Protein AF-A0A4R6HPC0-F1 (afdb_monomer_lite)

Radius of gyration: 19.02 Å; chains: 1; bounding box: 36×41×72 Å

Structure (mmCIF, N/CA/C/O backbone):
data_AF-A0A4R6HPC0-F1
#
_entry.id   AF-A0A4R6HPC0-F1
#
loop_
_atom_site.group_PDB
_atom_site.id
_atom_site.type_symbol
_atom_site.label_atom_id
_atom_site.label_alt_id
_ato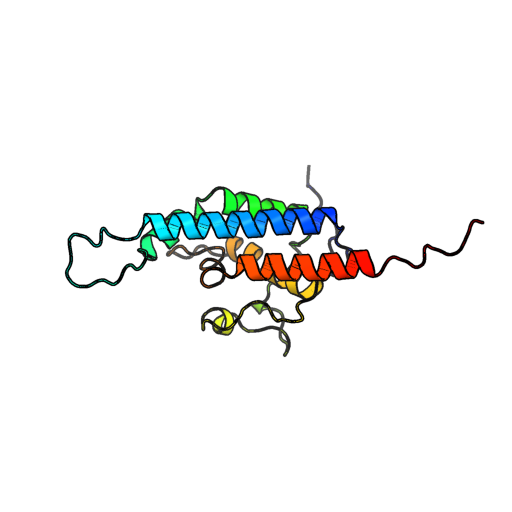m_site.label_comp_id
_atom_site.label_asym_id
_atom_site.label_entity_id
_atom_site.label_seq_id
_atom_site.pdbx_PDB_ins_code
_atom_site.Cartn_x
_atom_site.Cartn_y
_atom_site.Cartn_z
_atom_site.occupancy
_atom_site.B_iso_or_equiv
_atom_site.auth_seq_id
_atom_site.auth_comp_id
_atom_site.auth_asym_id
_atom_site.auth_atom_id
_atom_site.pdbx_PDB_model_num
ATOM 1 N N . MET A 1 1 ? -17.389 -15.492 -20.208 1.00 31.91 1 MET A N 1
ATOM 2 C CA . MET A 1 1 ? -16.253 -14.722 -20.757 1.00 31.91 1 MET A CA 1
ATOM 3 C C . MET A 1 1 ? -15.115 -14.801 -19.743 1.00 31.91 1 MET A C 1
ATOM 5 O O . MET A 1 1 ? -15.217 -14.190 -18.690 1.00 31.91 1 MET A O 1
ATOM 9 N N . LYS A 1 2 ? -14.111 -15.662 -19.967 1.00 29.67 2 LYS A N 1
ATOM 10 C CA . LYS A 1 2 ? -12.926 -15.730 -19.096 1.00 29.67 2 LYS A CA 1
ATOM 11 C C . LYS A 1 2 ? -12.070 -14.514 -19.434 1.00 29.67 2 LYS A C 1
ATOM 13 O O . LYS A 1 2 ? -11.525 -14.460 -20.530 1.00 29.67 2 LYS A O 1
ATOM 18 N N . ILE A 1 3 ? -12.014 -13.531 -18.541 1.00 32.59 3 ILE A N 1
ATOM 19 C CA . ILE A 1 3 ? -11.066 -12.423 -18.660 1.00 32.59 3 ILE A CA 1
ATOM 20 C C . ILE A 1 3 ? -9.683 -13.063 -18.532 1.00 32.59 3 ILE A C 1
ATOM 22 O O . ILE A 1 3 ? -9.289 -13.501 -17.453 1.00 32.59 3 ILE A O 1
ATOM 26 N N . SER A 1 4 ? -8.989 -13.235 -19.656 1.00 35.19 4 SER A N 1
ATOM 27 C CA . SER A 1 4 ? -7.592 -13.644 -19.653 1.00 35.19 4 SER A CA 1
ATOM 28 C C . SER A 1 4 ? -6.806 -12.529 -18.974 1.00 35.19 4 SER A C 1
ATOM 30 O O . SER A 1 4 ? -6.649 -11.452 -19.549 1.00 35.19 4 SER A O 1
ATOM 32 N N . ASN A 1 5 ? -6.357 -12.770 -17.742 1.00 41.91 5 ASN A N 1
ATOM 33 C CA . ASN A 1 5 ? -5.392 -11.914 -17.061 1.00 41.91 5 ASN A CA 1
ATOM 34 C C . ASN A 1 5 ? -4.202 -11.705 -18.009 1.00 41.91 5 ASN A C 1
ATOM 36 O O . ASN A 1 5 ? -3.496 -12.659 -18.338 1.00 41.91 5 ASN A O 1
ATOM 40 N N . ALA A 1 6 ? -4.038 -10.482 -18.511 1.00 47.28 6 ALA A N 1
ATOM 41 C CA . ALA A 1 6 ? -2.968 -10.121 -19.431 1.00 47.28 6 ALA A CA 1
ATOM 42 C C . ALA A 1 6 ? -1.579 -10.400 -18.805 1.00 47.28 6 ALA A C 1
ATOM 44 O O . ALA A 1 6 ? -1.449 -10.417 -17.575 1.00 47.28 6 ALA A O 1
ATOM 45 N N . PRO A 1 7 ? -0.536 -10.625 -19.629 1.00 50.38 7 PRO A N 1
ATOM 46 C CA . PRO A 1 7 ? 0.732 -11.230 -19.235 1.00 50.38 7 PRO A CA 1
ATOM 47 C C . PRO A 1 7 ? 1.650 -10.178 -18.606 1.00 50.38 7 PRO A C 1
ATOM 49 O O . PRO A 1 7 ? 2.641 -9.754 -19.193 1.00 50.38 7 PRO A O 1
ATOM 52 N N . VAL A 1 8 ? 1.299 -9.699 -17.416 1.00 56.88 8 VAL A N 1
ATOM 53 C CA . VAL A 1 8 ? 2.152 -8.770 -16.674 1.00 56.88 8 VAL A CA 1
ATOM 54 C C . VAL A 1 8 ? 3.336 -9.557 -16.110 1.00 56.88 8 VAL A C 1
ATOM 56 O O . VAL A 1 8 ? 3.188 -10.380 -15.203 1.00 56.88 8 VAL A O 1
ATOM 59 N N . SER A 1 9 ? 4.523 -9.328 -16.664 1.00 62.03 9 SER A N 1
ATOM 60 C CA . SER A 1 9 ? 5.789 -9.864 -16.158 1.00 62.03 9 SER A CA 1
ATOM 61 C C . SER A 1 9 ? 6.542 -8.768 -15.403 1.00 62.03 9 SER A C 1
ATOM 63 O O . SER A 1 9 ? 6.240 -7.583 -15.551 1.00 62.03 9 SER A O 1
ATOM 65 N N . TYR A 1 10 ? 7.543 -9.124 -14.593 1.00 60.03 10 TYR A N 1
ATOM 66 C CA . TYR A 1 10 ? 8.370 -8.125 -13.892 1.00 60.03 10 TYR A CA 1
ATOM 67 C C . TYR A 1 10 ? 9.032 -7.106 -14.839 1.00 60.03 10 TYR A C 1
ATOM 69 O O . TYR A 1 10 ? 9.409 -6.024 -14.401 1.00 60.03 10 TYR A O 1
ATOM 77 N N . GLN A 1 11 ? 9.136 -7.442 -16.127 1.00 60.28 11 GLN A N 1
ATOM 78 C CA . GLN A 1 11 ? 9.736 -6.625 -17.180 1.00 60.28 11 GLN A CA 1
ATOM 79 C C . GLN A 1 11 ? 8.725 -5.712 -17.889 1.00 60.28 11 GLN A C 1
ATOM 81 O O . GLN A 1 11 ? 9.117 -4.887 -18.707 1.00 60.28 11 GLN A O 1
ATOM 86 N N . THR A 1 12 ? 7.421 -5.830 -17.610 1.00 70.25 12 THR A N 1
ATOM 87 C CA . THR A 1 12 ? 6.416 -4.952 -18.221 1.00 70.25 12 THR A CA 1
ATOM 88 C C . THR A 1 12 ? 6.672 -3.508 -17.791 1.00 70.25 12 THR A C 1
ATOM 90 O O . THR A 1 12 ? 6.556 -3.200 -16.610 1.00 70.25 12 THR A O 1
ATOM 93 N N . HIS A 1 13 ? 6.999 -2.602 -18.710 1.00 70.50 13 HIS A N 1
ATOM 94 C CA . HIS A 1 13 ? 7.277 -1.201 -18.366 1.00 70.50 13 HIS A CA 1
ATOM 95 C C . HIS A 1 13 ? 6.077 -0.521 -17.679 1.00 70.50 13 HIS A C 1
ATOM 97 O O . HIS A 1 13 ? 4.938 -0.668 -18.128 1.00 70.50 13 HIS A O 1
ATOM 103 N N . VAL A 1 14 ? 6.321 0.217 -16.583 1.00 79.44 14 VAL A N 1
ATOM 104 C CA . VAL A 1 14 ? 5.301 1.090 -15.972 1.00 79.44 14 VAL A CA 1
ATOM 105 C C . VAL A 1 14 ? 5.246 2.383 -16.774 1.00 79.44 14 VAL A C 1
ATOM 107 O O . VAL A 1 14 ? 6.277 3.010 -17.003 1.00 79.44 14 VAL A O 1
ATOM 110 N N . ARG A 1 15 ? 4.054 2.827 -17.166 1.00 87.06 15 ARG A N 1
ATOM 111 C CA . ARG A 1 15 ? 3.891 4.150 -17.777 1.00 87.06 15 ARG A CA 1
ATOM 112 C C . ARG A 1 15 ? 3.864 5.239 -16.697 1.00 87.06 15 ARG A C 1
ATOM 114 O O . ARG A 1 15 ? 3.238 5.025 -15.658 1.00 87.06 15 ARG A O 1
ATOM 121 N N . PRO A 1 16 ? 4.385 6.451 -16.961 1.00 89.12 16 PRO A N 1
ATOM 122 C CA . PRO A 1 16 ? 4.305 7.586 -16.036 1.00 89.12 16 PRO A CA 1
ATOM 123 C C . PRO A 1 16 ? 2.906 7.845 -15.460 1.00 89.12 16 PRO A C 1
ATOM 125 O O . PRO A 1 16 ? 2.761 8.132 -14.276 1.00 89.12 16 PRO A O 1
ATOM 128 N N . ALA A 1 17 ? 1.858 7.707 -16.279 1.00 89.25 17 ALA A N 1
ATOM 129 C CA . ALA A 1 17 ? 0.474 7.880 -15.836 1.00 89.25 17 ALA A CA 1
ATOM 130 C C . ALA A 1 17 ? 0.052 6.847 -14.774 1.00 89.25 17 ALA A C 1
ATOM 132 O O . ALA A 1 17 ? -0.597 7.214 -13.801 1.00 89.25 17 ALA A O 1
ATOM 133 N N . GLN A 1 18 ? 0.481 5.590 -14.922 1.00 90.62 18 GLN A N 1
ATOM 134 C CA . GLN A 1 18 ? 0.207 4.513 -13.964 1.00 90.62 18 GLN A CA 1
ATOM 135 C C . GLN A 1 18 ? 0.941 4.755 -12.639 1.00 90.62 18 GLN A C 1
ATOM 137 O O . GLN A 1 18 ? 0.383 4.528 -11.569 1.00 90.62 18 GLN A O 1
ATOM 142 N N . VAL A 1 19 ? 2.175 5.275 -12.702 1.00 91.00 19 VAL A N 1
ATOM 143 C CA . VAL A 1 19 ? 2.937 5.664 -11.503 1.00 91.00 19 VAL A CA 1
ATOM 144 C C . VAL A 1 19 ? 2.236 6.803 -10.761 1.00 91.00 19 VAL A C 1
ATOM 146 O O . VAL A 1 19 ? 2.040 6.711 -9.553 1.00 91.00 19 VAL A O 1
ATOM 149 N N . ARG A 1 20 ? 1.809 7.858 -11.470 1.00 93.75 20 ARG A N 1
ATOM 150 C CA . ARG A 1 20 ? 1.084 8.996 -10.871 1.00 93.75 20 ARG A CA 1
ATOM 151 C C . ARG A 1 20 ? -0.226 8.568 -10.219 1.00 93.75 20 ARG A C 1
ATOM 153 O O . ARG A 1 20 ? -0.552 9.046 -9.135 1.00 93.75 20 ARG A O 1
ATOM 160 N N . ASP A 1 21 ? -0.958 7.667 -10.865 1.00 93.88 21 ASP A N 1
ATOM 161 C CA . ASP A 1 21 ? -2.202 7.136 -10.321 1.00 93.88 21 ASP A CA 1
ATOM 162 C C . ASP A 1 21 ? -1.952 6.356 -9.022 1.00 93.88 21 ASP A C 1
ATOM 164 O O . ASP A 1 21 ? -2.590 6.625 -8.002 1.00 93.88 21 ASP A O 1
ATOM 168 N N . MET A 1 22 ? -0.936 5.486 -8.998 1.00 93.94 22 MET A N 1
ATOM 169 C CA . MET A 1 22 ? -0.546 4.790 -7.769 1.00 93.94 22 MET A CA 1
ATOM 170 C C . MET A 1 22 ? -0.069 5.734 -6.663 1.00 93.94 22 MET A C 1
ATOM 172 O O . MET A 1 22 ? -0.449 5.528 -5.513 1.00 93.94 22 MET A O 1
ATOM 176 N N . ILE A 1 23 ? 0.689 6.791 -6.983 1.00 93.81 23 ILE A N 1
ATOM 177 C CA . ILE A 1 23 ? 1.083 7.825 -6.009 1.00 93.81 23 ILE A CA 1
ATOM 178 C C . ILE A 1 23 ? -0.160 8.431 -5.347 1.00 93.81 23 ILE A C 1
ATOM 180 O O . ILE A 1 23 ? -0.242 8.468 -4.119 1.00 93.81 23 ILE A O 1
ATOM 184 N N . ARG A 1 24 ? -1.160 8.836 -6.142 1.00 95.69 24 ARG A N 1
ATOM 185 C CA . ARG A 1 24 ? -2.419 9.399 -5.630 1.00 95.69 24 ARG A CA 1
ATOM 186 C C . ARG A 1 24 ? -3.119 8.436 -4.671 1.00 95.69 24 ARG A C 1
ATOM 188 O O . ARG A 1 24 ? -3.571 8.856 -3.607 1.00 95.69 24 ARG A O 1
ATOM 195 N N . HIS A 1 25 ? -3.200 7.155 -5.030 1.00 94.44 25 HIS A N 1
ATOM 196 C CA . HIS A 1 25 ? -3.844 6.147 -4.189 1.00 94.44 25 HIS A CA 1
ATOM 197 C C . HIS A 1 25 ? -3.054 5.851 -2.906 1.00 94.44 25 HIS A C 1
ATOM 199 O O . HIS A 1 25 ? -3.674 5.711 -1.856 1.00 94.44 25 HIS A O 1
ATOM 205 N N . CYS A 1 26 ? -1.716 5.843 -2.942 1.00 91.38 26 CYS A N 1
ATOM 206 C CA . CYS A 1 26 ? -0.885 5.752 -1.736 1.00 91.38 26 CYS A CA 1
ATOM 207 C C . CYS A 1 26 ? -1.137 6.931 -0.780 1.00 91.38 26 CYS A C 1
ATOM 209 O O . CYS A 1 26 ? -1.318 6.726 0.419 1.00 91.38 26 CYS A O 1
ATOM 211 N N . THR A 1 27 ? -1.199 8.162 -1.298 1.00 92.81 27 THR A N 1
ATOM 212 C CA . THR A 1 27 ? -1.469 9.359 -0.484 1.00 92.81 27 THR A CA 1
ATOM 213 C C . THR A 1 27 ? -2.880 9.350 0.107 1.00 92.81 27 THR A C 1
ATOM 215 O O . THR A 1 27 ? -3.053 9.652 1.286 1.00 92.81 27 THR A O 1
ATOM 218 N N . ALA A 1 28 ? -3.891 8.976 -0.684 1.00 92.44 28 ALA A N 1
ATOM 219 C CA . ALA A 1 28 ? -5.269 8.870 -0.205 1.00 92.44 28 ALA A CA 1
ATOM 220 C C . ALA A 1 28 ? -5.405 7.813 0.900 1.00 92.44 28 ALA A C 1
ATOM 222 O O . ALA A 1 28 ? -6.040 8.065 1.924 1.00 92.44 28 ALA A O 1
ATOM 223 N N . LEU A 1 29 ? -4.747 6.664 0.717 1.00 89.06 29 LEU A N 1
ATOM 224 C CA . LEU A 1 29 ? -4.697 5.598 1.708 1.00 89.06 29 LEU A CA 1
ATOM 225 C C . LEU A 1 29 ? -4.064 6.092 3.017 1.00 89.06 29 LEU A C 1
ATOM 227 O O . LEU A 1 29 ? -4.622 5.857 4.085 1.00 89.06 29 LEU A O 1
ATOM 231 N N . GLN A 1 30 ? -2.959 6.840 2.948 1.00 88.62 30 GLN A N 1
ATOM 232 C CA . GLN A 1 30 ? -2.343 7.409 4.148 1.00 88.62 30 GLN A CA 1
ATOM 233 C C . GLN A 1 30 ? -3.286 8.361 4.891 1.00 88.62 30 GLN A C 1
ATOM 235 O O . GLN A 1 30 ? -3.504 8.218 6.092 1.00 88.62 30 GLN A O 1
ATOM 240 N N . ALA A 1 31 ? -3.900 9.298 4.169 1.00 90.19 31 ALA A N 1
ATOM 241 C CA . ALA A 1 31 ? -4.799 10.276 4.769 1.00 90.19 31 ALA A CA 1
ATOM 242 C C . ALA A 1 31 ? -6.017 9.617 5.438 1.00 90.19 31 ALA A C 1
ATOM 244 O O . ALA A 1 31 ? -6.479 10.081 6.480 1.00 90.19 31 ALA A O 1
ATOM 245 N N . ALA A 1 32 ? -6.545 8.535 4.858 1.00 89.06 32 ALA A N 1
ATOM 246 C CA . ALA A 1 32 ? -7.638 7.773 5.454 1.00 89.06 32 ALA A CA 1
ATOM 247 C C . ALA A 1 32 ? -7.225 7.113 6.774 1.00 89.06 32 ALA A C 1
ATOM 249 O O . ALA A 1 32 ? -7.986 7.156 7.743 1.00 89.06 32 ALA A O 1
ATOM 250 N N . TYR A 1 33 ? -6.011 6.558 6.831 1.00 85.81 33 TYR A N 1
ATOM 251 C CA . TYR A 1 33 ? -5.486 5.958 8.054 1.00 85.81 33 TYR A CA 1
ATOM 252 C C . TYR A 1 33 ? -5.367 6.988 9.180 1.00 85.81 33 TYR A C 1
ATOM 254 O O . TYR A 1 33 ? -5.823 6.744 10.295 1.00 85.81 33 TYR A O 1
ATOM 262 N N . ASP A 1 34 ? -4.840 8.172 8.871 1.00 85.50 34 ASP A N 1
ATOM 263 C CA . ASP A 1 34 ? -4.605 9.231 9.857 1.00 85.50 34 ASP A CA 1
ATOM 264 C C . ASP A 1 34 ? -5.909 9.791 10.426 1.00 85.50 34 ASP A C 1
ATOM 266 O O . ASP A 1 34 ? -6.023 10.024 11.634 1.00 85.50 34 ASP A O 1
ATOM 270 N N . ARG A 1 35 ? -6.922 9.960 9.564 1.00 87.25 35 ARG A N 1
ATOM 271 C CA . ARG A 1 35 ? -8.272 10.361 9.985 1.00 87.25 35 ARG A CA 1
ATOM 272 C C . ARG A 1 35 ? -8.879 9.329 10.924 1.00 87.25 35 ARG A C 1
ATOM 274 O O . ARG A 1 35 ? -9.431 9.701 11.957 1.00 87.25 35 ARG A O 1
ATOM 281 N N . LEU A 1 36 ? -8.757 8.049 10.577 1.00 83.56 36 LEU A N 1
ATOM 282 C CA . LEU A 1 36 ? -9.299 6.961 11.378 1.00 83.56 36 LEU A CA 1
ATOM 283 C C . LEU A 1 36 ? -8.597 6.868 12.739 1.00 83.56 36 LEU A C 1
ATOM 285 O O . LEU A 1 36 ? -9.269 6.798 13.762 1.00 83.56 36 LEU A O 1
ATOM 289 N N . ALA A 1 37 ? -7.265 6.948 12.769 1.00 82.19 37 ALA A N 1
ATOM 290 C CA . ALA A 1 37 ? -6.496 6.978 14.009 1.00 82.19 37 ALA A CA 1
ATOM 291 C C . ALA A 1 37 ? -6.915 8.155 14.904 1.00 82.19 37 ALA A C 1
ATOM 293 O O . ALA A 1 37 ? -7.257 7.955 16.070 1.00 82.19 37 ALA A O 1
ATOM 294 N N . SER A 1 38 ? -6.995 9.363 14.342 1.00 83.81 38 SER A N 1
ATOM 295 C CA . SER A 1 38 ? -7.390 10.571 15.080 1.00 83.81 38 SER A CA 1
ATOM 296 C C . SER A 1 38 ? -8.803 10.478 15.664 1.00 83.81 38 SER A C 1
ATOM 298 O O . SER A 1 38 ? -9.029 10.897 16.796 1.00 83.81 38 SER A O 1
ATOM 300 N N . ALA A 1 39 ? -9.750 9.887 14.928 1.00 83.06 39 ALA A N 1
ATOM 301 C CA . ALA A 1 39 ? -11.136 9.733 15.374 1.00 83.06 39 ALA A CA 1
ATOM 302 C C . ALA A 1 39 ? -11.299 8.783 16.575 1.00 83.06 39 ALA A C 1
ATOM 304 O O . ALA A 1 39 ? -12.328 8.810 17.244 1.00 83.06 39 ALA A O 1
ATOM 305 N N . THR A 1 40 ? -10.297 7.943 16.846 1.00 75.25 40 THR A N 1
ATOM 306 C CA . THR A 1 40 ? -10.325 6.950 17.933 1.00 75.25 40 THR A CA 1
ATOM 307 C C . THR A 1 40 ? -9.581 7.391 19.193 1.00 75.25 40 THR A C 1
ATOM 309 O O . THR A 1 40 ? -9.474 6.614 20.140 1.00 75.25 40 THR A O 1
ATOM 312 N N . ILE A 1 41 ? -9.061 8.622 19.229 1.00 76.38 41 ILE A N 1
ATOM 313 C CA . ILE A 1 41 ? -8.408 9.179 20.418 1.00 76.38 41 ILE A CA 1
ATOM 314 C C . ILE A 1 41 ? -9.477 9.441 21.492 1.00 76.38 41 ILE A C 1
ATOM 316 O O . ILE A 1 41 ? -10.446 10.161 21.253 1.00 76.38 41 ILE A O 1
ATOM 320 N N . GLN A 1 42 ? -9.308 8.860 22.685 1.00 62.28 42 GLN A N 1
ATOM 321 C CA . GLN A 1 42 ? -10.225 9.071 23.812 1.00 62.28 42 GLN A CA 1
ATOM 322 C C . GLN A 1 42 ? -10.122 10.509 24.341 1.00 62.28 42 GLN A C 1
ATOM 324 O O . GLN A 1 42 ? -9.028 11.061 24.420 1.00 62.28 42 GLN A O 1
ATOM 329 N N . HIS A 1 43 ? -11.260 11.108 24.712 1.00 53.12 43 HIS A N 1
ATOM 330 C CA . HIS A 1 43 ? -11.373 12.479 25.225 1.00 53.12 43 HIS A CA 1
ATOM 331 C C . HIS A 1 43 ? -10.404 12.752 26.398 1.00 53.12 43 HIS A C 1
ATOM 333 O O . HIS A 1 43 ? -10.697 12.348 27.529 1.00 53.12 43 HIS A O 1
ATOM 339 N N . PRO A 1 44 ? -9.292 13.486 26.177 1.00 53.41 44 PRO A N 1
ATOM 340 C CA . PRO A 1 44 ? -8.246 13.692 27.186 1.00 53.41 44 PRO A CA 1
ATOM 341 C C . PRO A 1 44 ? -8.724 14.502 28.395 1.00 53.41 44 PRO A C 1
ATOM 343 O O . PRO A 1 44 ? -8.078 14.517 29.435 1.00 53.41 44 PRO A O 1
ATOM 346 N N . GLN A 1 45 ? -9.865 15.184 28.270 1.00 54.19 45 GLN A N 1
ATOM 347 C CA . GLN A 1 45 ? -10.425 16.040 29.314 1.00 54.19 45 GLN A CA 1
ATOM 348 C C . GLN A 1 45 ? -10.963 15.294 30.555 1.00 54.19 45 GLN A C 1
ATOM 350 O O . GLN A 1 45 ? -11.364 15.955 31.509 1.00 54.19 45 GLN A O 1
ATOM 355 N N . TYR A 1 46 ? -10.993 13.954 30.563 1.00 48.47 46 TYR A N 1
ATOM 356 C CA . TYR A 1 46 ? -11.597 13.164 31.649 1.00 48.47 46 TYR A CA 1
ATOM 357 C C . TYR A 1 46 ? -10.624 12.281 32.445 1.00 48.47 46 TYR A C 1
ATOM 359 O O . TYR A 1 46 ? -11.043 11.686 33.436 1.00 48.47 46 TYR A O 1
ATOM 367 N N . PHE A 1 47 ? -9.340 12.205 32.075 1.00 45.00 47 PHE A N 1
ATOM 368 C CA . PHE A 1 47 ? -8.365 11.347 32.759 1.00 45.00 47 PHE A CA 1
ATOM 369 C C . PHE A 1 47 ? -7.015 12.056 32.949 1.00 45.00 47 PHE A C 1
ATOM 371 O O . PHE A 1 47 ? -6.503 12.696 32.038 1.00 45.00 47 PHE A O 1
ATOM 378 N N . LEU A 1 48 ? -6.436 11.925 34.151 1.00 49.31 48 LEU A N 1
ATOM 379 C CA . LEU A 1 48 ? -5.124 12.477 34.542 1.00 49.31 48 LEU A CA 1
ATOM 380 C C . LEU A 1 48 ? -3.931 11.769 33.870 1.00 49.31 48 LEU A C 1
ATOM 382 O O . LEU A 1 48 ? -2.799 12.221 34.026 1.00 49.31 48 LEU A O 1
ATOM 386 N N . ASP A 1 49 ? -4.174 10.678 33.137 1.00 47.34 49 ASP A N 1
ATOM 387 C CA . ASP A 1 49 ? -3.147 9.894 32.452 1.00 47.34 49 ASP A CA 1
ATOM 388 C C . ASP A 1 49 ? -3.263 10.098 30.931 1.00 47.34 49 ASP A C 1
ATOM 390 O O . ASP A 1 49 ? -4.180 9.618 30.263 1.00 47.34 49 ASP A O 1
ATOM 394 N N . VAL A 1 50 ? -2.363 10.928 30.403 1.00 47.75 50 VAL A N 1
ATOM 395 C CA . VAL A 1 50 ? -2.486 11.673 29.138 1.00 47.75 50 VAL A CA 1
ATOM 396 C C . VAL A 1 50 ? -1.862 10.916 27.962 1.00 47.75 50 VAL A C 1
ATOM 398 O O . VAL A 1 50 ? -1.166 11.495 27.126 1.00 47.75 50 VAL A O 1
ATOM 401 N N . SER A 1 51 ? -2.069 9.604 27.857 1.00 51.69 51 SER A N 1
ATOM 402 C CA . SER A 1 51 ? -1.682 8.921 26.620 1.00 51.69 51 SER A CA 1
ATOM 403 C C . SER A 1 51 ? -2.769 9.171 25.564 1.00 51.69 51 SER A C 1
ATOM 405 O O . SER A 1 51 ? -3.762 8.456 25.489 1.00 51.69 51 SER A O 1
ATOM 407 N N . ALA A 1 52 ? -2.608 10.235 24.766 1.00 63.81 52 ALA A N 1
ATOM 408 C CA . ALA A 1 52 ? -3.443 10.560 23.602 1.00 63.81 52 ALA A CA 1
ATOM 409 C C . ALA A 1 52 ? -3.185 9.570 22.450 1.00 63.81 52 ALA A C 1
ATOM 411 O O . ALA A 1 52 ? -2.813 9.952 21.341 1.00 63.81 52 ALA A O 1
ATOM 412 N N . GLN A 1 53 ? -3.283 8.276 22.740 1.00 69.00 53 GLN A N 1
ATOM 413 C CA . GLN A 1 53 ? -3.065 7.230 21.760 1.00 69.00 53 GLN A CA 1
ATOM 414 C C . GLN A 1 53 ? -4.399 6.833 21.115 1.00 69.00 53 GLN A C 1
ATOM 416 O O . GLN A 1 53 ? -5.404 6.709 21.819 1.00 69.00 53 GLN A O 1
ATOM 421 N N . PRO A 1 54 ? -4.421 6.635 19.786 1.00 70.50 54 PRO A N 1
ATOM 422 C CA . PRO A 1 54 ? -5.552 6.033 19.093 1.00 70.50 54 PRO A CA 1
ATOM 423 C C . PRO A 1 54 ? -5.929 4.677 19.694 1.00 70.50 54 PRO A C 1
ATOM 425 O O . PRO A 1 54 ? -5.050 3.886 20.054 1.00 70.50 54 PRO A O 1
ATOM 428 N N . ASP A 1 55 ? -7.223 4.357 19.725 1.00 75.31 55 ASP A N 1
ATOM 429 C CA . ASP A 1 55 ? -7.656 2.982 19.960 1.00 75.31 55 ASP A CA 1
ATOM 430 C C . ASP A 1 55 ? -7.364 2.133 18.714 1.00 75.31 55 ASP A C 1
ATOM 432 O O . ASP A 1 55 ? -8.177 1.983 17.795 1.00 75.31 55 ASP A O 1
ATOM 436 N N . TRP A 1 56 ? -6.171 1.541 18.699 1.00 74.69 56 TRP A N 1
ATOM 437 C CA . TRP A 1 56 ? -5.693 0.710 17.597 1.00 74.69 56 TRP A CA 1
ATOM 438 C C . TRP A 1 56 ? -6.572 -0.510 17.316 1.00 74.69 56 TRP A C 1
ATOM 440 O O . TRP A 1 56 ? -6.548 -1.023 16.196 1.00 74.69 56 TRP A O 1
ATOM 450 N N . ARG A 1 57 ? -7.374 -0.977 18.284 1.00 71.62 57 ARG A N 1
ATOM 451 C CA . ARG A 1 57 ? -8.331 -2.066 18.041 1.00 71.62 57 ARG A CA 1
ATOM 452 C C . ARG A 1 57 ? -9.478 -1.569 17.172 1.00 71.62 57 ARG A C 1
ATOM 454 O O . ARG A 1 57 ? -9.850 -2.246 16.217 1.00 71.62 57 ARG A O 1
ATOM 461 N N . VAL A 1 58 ? -9.997 -0.377 17.460 1.00 75.19 58 VAL A N 1
ATOM 462 C CA . VAL A 1 58 ? -11.058 0.252 16.661 1.00 75.19 58 VAL A CA 1
ATOM 463 C C . VAL A 1 58 ? -10.555 0.587 15.259 1.00 75.19 58 VAL A C 1
ATOM 465 O O . VAL A 1 58 ? -11.222 0.243 14.281 1.00 75.19 58 VAL A O 1
ATOM 468 N N . VAL A 1 59 ? -9.349 1.157 15.145 1.00 77.25 59 VAL A N 1
ATOM 469 C CA . VAL A 1 59 ? -8.695 1.401 13.848 1.00 77.25 59 VAL A CA 1
ATOM 470 C C . VAL A 1 59 ? -8.590 0.100 13.051 1.00 77.25 59 VAL A C 1
ATOM 472 O O . VAL A 1 59 ? -9.026 0.049 11.905 1.00 77.25 59 VAL A O 1
ATOM 475 N N . ALA A 1 60 ? -8.083 -0.981 13.652 1.00 73.38 60 ALA A N 1
ATOM 476 C CA . ALA A 1 60 ? -7.921 -2.263 12.968 1.00 73.38 60 ALA A CA 1
ATOM 477 C C . ALA A 1 60 ? -9.250 -2.878 12.496 1.00 73.38 60 ALA A C 1
ATOM 479 O O . ALA A 1 60 ? -9.285 -3.496 11.433 1.00 73.38 60 ALA A O 1
ATOM 480 N N . MET A 1 61 ? -10.341 -2.695 13.245 1.00 74.94 61 MET A N 1
ATOM 481 C CA . MET A 1 61 ? -11.668 -3.188 12.860 1.00 74.94 61 MET A CA 1
ATOM 482 C C . MET A 1 61 ? -12.301 -2.381 11.719 1.00 74.94 61 MET A C 1
ATOM 484 O O . MET A 1 61 ? -12.948 -2.964 10.854 1.00 74.94 61 MET A O 1
ATOM 488 N N . GLN A 1 62 ? -12.120 -1.058 11.701 1.00 78.06 62 GLN A N 1
ATOM 489 C CA . GLN A 1 62 ? -12.759 -0.164 10.722 1.00 78.06 62 GLN A CA 1
ATOM 490 C C . GLN A 1 62 ? -11.911 0.089 9.469 1.00 78.06 62 GLN A C 1
ATOM 492 O O . GLN A 1 62 ? -12.427 0.521 8.434 1.00 78.06 62 GLN A O 1
ATOM 497 N N . TRP A 1 63 ? -10.605 -0.161 9.550 1.00 81.31 63 TRP A N 1
ATOM 498 C CA . TRP A 1 63 ? -9.668 0.045 8.452 1.00 81.31 63 TRP A CA 1
ATOM 499 C C . TRP A 1 63 ? -10.019 -0.741 7.179 1.00 81.31 63 TRP A C 1
ATOM 501 O O . TRP A 1 63 ? -10.070 -0.124 6.116 1.00 81.31 63 TRP A O 1
ATOM 511 N N . PRO A 1 64 ? -10.331 -2.054 7.232 1.00 78.94 64 PRO A N 1
ATOM 512 C CA . PRO A 1 64 ? -10.626 -2.832 6.029 1.00 78.94 64 PRO A CA 1
ATOM 513 C C . PRO A 1 64 ? -11.842 -2.312 5.248 1.00 78.94 64 PRO A C 1
ATOM 515 O O . PRO A 1 64 ? -11.919 -2.523 4.042 1.00 78.94 64 PRO A O 1
ATOM 518 N N . SER A 1 65 ? -12.779 -1.639 5.926 1.00 81.88 65 SER A N 1
ATOM 519 C CA . SER A 1 65 ? -13.990 -1.074 5.320 1.00 81.88 65 SER A CA 1
ATOM 520 C C . SER A 1 65 ? -13.810 0.325 4.725 1.00 81.88 65 SER A C 1
ATOM 522 O O . SER A 1 65 ? -14.758 0.848 4.142 1.00 81.88 65 SER A O 1
ATOM 524 N N . GLN A 1 66 ? -12.633 0.949 4.856 1.00 86.69 66 GLN A N 1
ATOM 525 C CA . GLN A 1 66 ? -12.402 2.265 4.256 1.00 86.69 66 GLN A CA 1
ATOM 526 C C . GLN A 1 66 ? -12.420 2.165 2.719 1.00 86.69 66 GLN A C 1
ATOM 528 O O . GLN A 1 66 ? -11.773 1.276 2.154 1.00 86.69 66 GLN A O 1
ATOM 533 N N . PRO A 1 67 ? -13.116 3.071 2.007 1.00 89.69 67 PRO A N 1
ATOM 534 C CA . PRO A 1 67 ? -13.202 3.021 0.548 1.00 89.69 67 PRO A CA 1
ATOM 535 C C . PRO A 1 67 ? -11.827 3.140 -0.126 1.00 89.69 67 PRO A C 1
ATOM 537 O O . PRO A 1 67 ? -11.592 2.523 -1.165 1.00 89.69 67 PRO A O 1
ATOM 540 N N . GLU A 1 68 ? -10.883 3.857 0.487 1.00 91.12 68 GLU A N 1
ATOM 541 C CA . GLU A 1 68 ? -9.512 4.006 -0.002 1.00 91.12 68 GLU A CA 1
ATOM 542 C C . GLU A 1 68 ? -8.745 2.682 -0.034 1.00 91.12 68 GLU A C 1
ATOM 544 O O . GLU A 1 68 ? -7.911 2.481 -0.917 1.00 91.12 68 GLU A O 1
ATOM 549 N N . VAL A 1 69 ? -9.050 1.752 0.876 1.00 86.44 69 VAL A N 1
ATOM 550 C CA . VAL A 1 69 ? -8.443 0.416 0.887 1.00 86.44 69 VAL A CA 1
ATOM 551 C C . VAL A 1 69 ? -8.867 -0.375 -0.350 1.00 86.44 69 VAL A C 1
ATOM 553 O O . VAL A 1 69 ? -8.028 -1.021 -0.980 1.00 86.44 69 VAL A O 1
ATOM 556 N N . THR A 1 70 ? -10.142 -0.299 -0.732 1.00 86.25 70 THR A N 1
ATOM 557 C CA . THR A 1 70 ? -10.656 -0.936 -1.955 1.00 86.25 70 THR A CA 1
ATOM 558 C C . THR A 1 70 ? -10.087 -0.261 -3.200 1.00 86.25 70 THR A C 1
ATOM 560 O O . THR A 1 70 ? -9.510 -0.936 -4.053 1.00 86.25 70 THR A O 1
ATOM 563 N N . ALA A 1 71 ? -10.145 1.072 -3.259 1.00 90.12 71 ALA A N 1
ATOM 564 C CA . ALA A 1 71 ? -9.642 1.847 -4.391 1.00 90.12 71 ALA A CA 1
ATOM 565 C C . ALA A 1 71 ? -8.141 1.619 -4.638 1.00 90.12 71 ALA A C 1
ATOM 567 O O . ALA A 1 71 ? -7.708 1.497 -5.781 1.00 90.12 71 ALA A O 1
ATOM 568 N N . PHE A 1 72 ? -7.337 1.510 -3.575 1.00 91.19 72 PHE A N 1
ATOM 569 C CA . PHE A 1 72 ? -5.915 1.190 -3.690 1.00 91.19 72 PHE A CA 1
ATOM 570 C C . PHE A 1 72 ? -5.677 -0.190 -4.319 1.00 91.19 72 PHE A C 1
ATOM 572 O O . PHE A 1 72 ? -4.824 -0.321 -5.197 1.00 91.19 72 PHE A O 1
ATOM 579 N N . ARG A 1 73 ? -6.432 -1.220 -3.910 1.00 86.44 73 ARG A N 1
ATOM 580 C CA . ARG A 1 73 ? -6.299 -2.577 -4.475 1.00 86.44 73 ARG A CA 1
ATOM 581 C C . ARG A 1 73 ? -6.638 -2.592 -5.958 1.00 86.44 73 ARG A C 1
ATOM 583 O O . ARG A 1 73 ? -5.908 -3.188 -6.746 1.00 86.44 73 ARG A O 1
ATOM 590 N N . GLU A 1 74 ? -7.730 -1.935 -6.330 1.00 88.06 74 GLU A N 1
ATOM 591 C CA . GLU A 1 74 ? -8.158 -1.828 -7.724 1.00 88.06 74 GLU A CA 1
ATOM 592 C C . GLU A 1 74 ? -7.122 -1.085 -8.565 1.00 88.06 74 GLU A C 1
ATOM 594 O O . GLU A 1 74 ? -6.722 -1.581 -9.617 1.00 88.06 74 GLU A O 1
ATOM 599 N N . ALA A 1 75 ? -6.609 0.045 -8.073 1.00 90.50 75 ALA A N 1
ATOM 600 C CA . ALA A 1 75 ? -5.543 0.779 -8.742 1.00 90.50 75 ALA A CA 1
ATOM 601 C C . ALA A 1 75 ? -4.282 -0.083 -8.906 1.00 90.50 75 ALA A C 1
ATOM 603 O O . ALA A 1 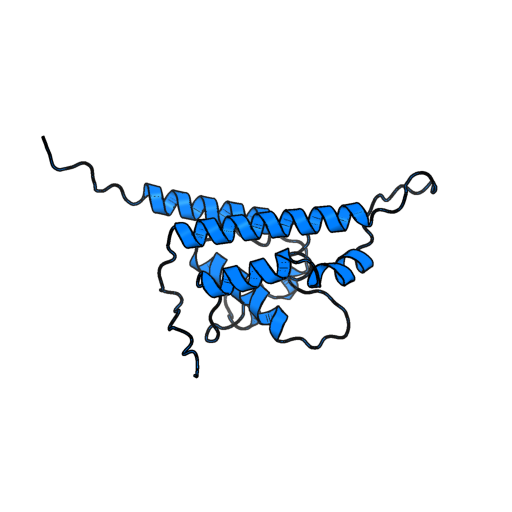75 ? -3.708 -0.130 -9.992 1.00 90.50 75 ALA A O 1
ATOM 604 N N . ALA A 1 76 ? -3.874 -0.825 -7.873 1.00 89.44 76 ALA A N 1
ATOM 605 C CA . ALA A 1 76 ? -2.696 -1.687 -7.933 1.00 89.44 76 ALA A CA 1
ATOM 606 C C . ALA A 1 76 ? -2.842 -2.807 -8.983 1.00 89.44 76 ALA A C 1
ATOM 608 O O . ALA A 1 76 ? -1.884 -3.127 -9.693 1.00 89.44 76 ALA A O 1
ATOM 609 N N . LEU A 1 77 ? -4.047 -3.369 -9.121 1.00 86.06 77 LEU A N 1
ATOM 610 C CA . LEU A 1 77 ? -4.379 -4.349 -10.158 1.00 86.06 77 LEU A CA 1
ATOM 611 C C . LEU A 1 77 ? -4.370 -3.712 -11.558 1.00 86.06 77 LEU A C 1
ATOM 613 O O . LEU A 1 77 ? -3.713 -4.224 -12.467 1.00 86.06 77 LEU A O 1
ATOM 617 N N . ASN A 1 78 ? -5.045 -2.573 -11.721 1.00 87.06 78 ASN A N 1
ATOM 618 C CA . ASN A 1 78 ? -5.217 -1.894 -13.009 1.00 87.06 78 ASN A CA 1
ATOM 619 C C . ASN A 1 78 ? -3.911 -1.284 -13.545 1.00 87.06 78 ASN A C 1
ATOM 621 O O . ASN A 1 78 ? -3.695 -1.240 -14.754 1.00 87.06 78 ASN A O 1
ATOM 625 N N . ASN A 1 79 ? -3.014 -0.858 -12.654 1.00 87.38 79 ASN A N 1
ATOM 626 C CA . ASN A 1 79 ? -1.736 -0.231 -12.998 1.00 87.38 79 ASN A CA 1
ATOM 627 C C . ASN A 1 79 ? -0.563 -1.220 -13.086 1.00 87.38 79 ASN A C 1
ATOM 629 O O . ASN A 1 79 ? 0.589 -0.796 -13.174 1.00 87.38 79 ASN A O 1
ATOM 633 N N . HIS A 1 80 ? -0.834 -2.531 -13.078 1.00 84.31 80 HIS A N 1
ATOM 634 C CA . HIS A 1 80 ? 0.182 -3.586 -13.208 1.00 84.31 80 HIS A CA 1
ATOM 635 C C . HIS A 1 80 ? 1.219 -3.608 -12.071 1.00 84.31 80 HIS A C 1
ATOM 637 O O . HIS A 1 80 ? 2.383 -3.959 -12.274 1.00 84.31 80 HIS A O 1
ATOM 643 N N . PHE A 1 81 ? 0.794 -3.245 -10.860 1.00 84.81 81 PHE A N 1
ATOM 644 C CA . PHE A 1 81 ? 1.575 -3.426 -9.633 1.00 84.81 81 PHE A CA 1
ATOM 645 C C . PHE A 1 81 ? 1.275 -4.763 -8.942 1.00 84.81 81 PHE A C 1
ATOM 647 O O . PHE A 1 81 ? 1.941 -5.115 -7.973 1.00 84.81 81 PHE A O 1
ATOM 654 N N . VAL A 1 82 ? 0.303 -5.527 -9.448 1.00 81.94 82 VAL A N 1
ATOM 655 C CA . VAL A 1 82 ? -0.081 -6.852 -8.950 1.00 81.94 82 VAL A CA 1
ATOM 656 C C . VAL A 1 82 ? -0.248 -7.801 -10.139 1.00 81.94 82 VAL A C 1
ATOM 658 O O . VAL A 1 82 ? -0.909 -7.459 -11.116 1.00 81.94 82 VAL A O 1
ATOM 661 N N . CYS A 1 83 ? 0.308 -9.012 -10.050 1.00 77.44 83 CYS A N 1
ATOM 662 C CA . CYS A 1 83 ? 0.098 -10.075 -11.033 1.00 77.44 83 CYS A CA 1
ATOM 663 C C . CYS A 1 83 ? -0.228 -11.393 -10.327 1.00 77.44 83 CYS A C 1
ATOM 665 O O . CYS A 1 83 ? 0.466 -11.778 -9.394 1.00 77.44 83 CYS A O 1
ATOM 667 N N . ALA A 1 84 ? -1.249 -12.110 -10.799 1.00 69.44 84 ALA A N 1
ATOM 668 C CA . ALA A 1 84 ? -1.673 -13.388 -10.215 1.00 69.44 84 ALA A CA 1
ATOM 669 C C . ALA A 1 84 ? -0.595 -14.491 -10.275 1.00 69.44 84 ALA A C 1
ATOM 671 O O . ALA A 1 84 ? -0.670 -15.455 -9.525 1.00 69.44 84 ALA A O 1
ATOM 672 N N . ASN A 1 85 ? 0.400 -14.346 -11.157 1.00 71.44 85 ASN A N 1
ATOM 673 C CA . ASN A 1 85 ? 1.484 -15.314 -11.342 1.00 71.44 85 ASN A CA 1
ATOM 674 C C . ASN A 1 85 ? 2.769 -14.934 -10.588 1.00 71.44 85 ASN A C 1
ATOM 676 O O . ASN A 1 85 ? 3.768 -15.648 -10.683 1.00 71.44 85 ASN A O 1
ATOM 680 N N . TRP A 1 86 ? 2.798 -13.784 -9.909 1.00 75.12 86 TRP A N 1
ATOM 681 C CA . TRP A 1 86 ? 3.956 -13.379 -9.117 1.00 75.12 86 TRP A CA 1
ATOM 682 C C . TRP A 1 86 ? 3.896 -14.019 -7.737 1.00 75.12 86 TRP A C 1
ATOM 684 O O . TRP A 1 86 ? 2.824 -14.219 -7.171 1.00 75.12 86 TRP A O 1
ATOM 694 N N . LYS A 1 87 ? 5.072 -14.358 -7.208 1.00 69.50 87 LYS A N 1
ATOM 695 C CA . LYS A 1 87 ? 5.183 -14.866 -5.846 1.00 69.50 87 LYS A CA 1
ATOM 696 C C . LYS A 1 87 ? 5.128 -13.694 -4.856 1.00 69.50 87 LYS A C 1
ATOM 698 O O . LYS A 1 87 ? 5.769 -12.669 -5.121 1.00 69.50 87 LYS A O 1
ATOM 703 N N . PRO A 1 88 ? 4.419 -13.839 -3.726 1.00 65.38 88 PRO A N 1
ATOM 704 C CA . PRO A 1 88 ? 4.467 -12.865 -2.644 1.00 65.38 88 PRO A CA 1
ATOM 705 C C . PRO A 1 88 ? 5.858 -12.827 -1.982 1.00 65.38 88 PRO A C 1
ATOM 707 O O . PRO A 1 88 ? 6.688 -13.721 -2.167 1.00 65.38 88 PRO A O 1
ATOM 710 N N . PHE A 1 89 ? 6.121 -11.750 -1.237 1.00 62.12 89 PHE A N 1
ATOM 711 C CA . PHE A 1 89 ? 7.423 -11.399 -0.650 1.00 62.12 89 PHE A CA 1
ATOM 712 C C . PHE A 1 89 ? 8.065 -12.525 0.164 1.00 62.12 89 PHE A C 1
ATOM 714 O O . PHE A 1 89 ? 9.266 -12.750 0.079 1.00 62.12 89 PHE A O 1
ATOM 721 N N . ASP A 1 90 ? 7.255 -13.245 0.933 1.00 56.25 90 ASP A N 1
ATOM 722 C CA . ASP A 1 90 ? 7.650 -14.334 1.825 1.00 56.25 90 ASP A CA 1
ATOM 723 C C . ASP A 1 90 ? 8.162 -15.578 1.083 1.00 56.25 90 ASP A C 1
ATOM 725 O O . ASP A 1 90 ? 8.831 -16.422 1.676 1.00 56.25 90 ASP A O 1
ATOM 729 N N . GLN A 1 91 ? 7.897 -15.677 -0.220 1.00 60.12 91 GLN A N 1
ATOM 730 C CA . GLN A 1 91 ? 8.317 -16.797 -1.063 1.00 60.12 91 GLN A CA 1
ATOM 731 C C . GLN A 1 91 ? 9.545 -16.485 -1.933 1.00 60.12 91 GLN A C 1
ATOM 733 O O . GLN A 1 91 ? 9.994 -17.347 -2.695 1.00 60.12 91 GLN A O 1
ATOM 738 N N . LEU A 1 92 ? 10.096 -15.271 -1.844 1.00 55.03 92 LEU A N 1
ATOM 739 C CA . LEU A 1 92 ? 11.327 -14.871 -2.525 1.00 55.03 92 LEU A CA 1
ATOM 740 C C . LEU A 1 92 ? 12.490 -14.939 -1.523 1.00 55.03 92 LEU A C 1
ATOM 742 O O . LEU A 1 92 ? 12.737 -13.999 -0.777 1.00 55.03 92 LEU A O 1
ATOM 746 N N . GLN A 1 93 ? 13.204 -16.066 -1.479 1.00 46.75 93 GLN A N 1
ATOM 747 C CA . GLN A 1 93 ? 14.404 -16.214 -0.645 1.00 46.75 93 GLN A CA 1
ATOM 748 C C . GLN A 1 93 ? 15.564 -15.377 -1.231 1.00 46.75 93 GLN A C 1
ATOM 750 O O . GLN A 1 93 ? 15.960 -15.618 -2.371 1.00 46.75 93 GLN A O 1
ATOM 755 N N . GLY A 1 94 ? 16.111 -14.400 -0.488 1.00 51.28 94 GLY A N 1
ATOM 756 C CA . GLY A 1 94 ? 17.315 -13.649 -0.896 1.00 51.28 94 GLY A CA 1
ATOM 757 C C . GLY A 1 94 ? 17.615 -12.367 -0.095 1.00 51.28 94 GLY A C 1
ATOM 758 O O . GLY A 1 94 ? 16.708 -11.723 0.422 1.00 51.28 94 GLY A O 1
ATOM 759 N N . GLU A 1 95 ? 18.897 -11.981 -0.034 1.00 40.97 95 GLU A N 1
ATOM 760 C CA . GLU A 1 95 ? 19.487 -10.939 0.842 1.00 40.97 95 GLU A CA 1
ATOM 761 C C . GLU A 1 95 ? 18.905 -9.515 0.696 1.00 40.97 95 GLU A C 1
ATOM 763 O O . GLU A 1 95 ? 18.980 -8.723 1.634 1.00 40.97 95 GLU A O 1
ATOM 768 N N . ALA A 1 96 ? 18.273 -9.184 -0.436 1.00 46.72 96 ALA A N 1
ATOM 769 C CA . ALA A 1 96 ? 17.663 -7.867 -0.675 1.00 46.72 96 ALA A CA 1
ATOM 770 C C . ALA A 1 96 ? 16.198 -7.750 -0.196 1.00 46.72 96 ALA A C 1
ATOM 772 O O . ALA A 1 96 ? 15.608 -6.667 -0.239 1.00 46.72 96 ALA A O 1
ATOM 773 N N . TYR A 1 97 ? 15.589 -8.853 0.250 1.00 49.97 97 TYR A N 1
ATOM 774 C CA . TYR A 1 97 ? 14.155 -8.942 0.530 1.00 49.97 97 TYR A CA 1
ATOM 775 C C . TYR A 1 97 ? 13.941 -9.385 1.984 1.00 49.97 97 TYR A C 1
ATOM 777 O O . TYR A 1 97 ? 14.375 -10.452 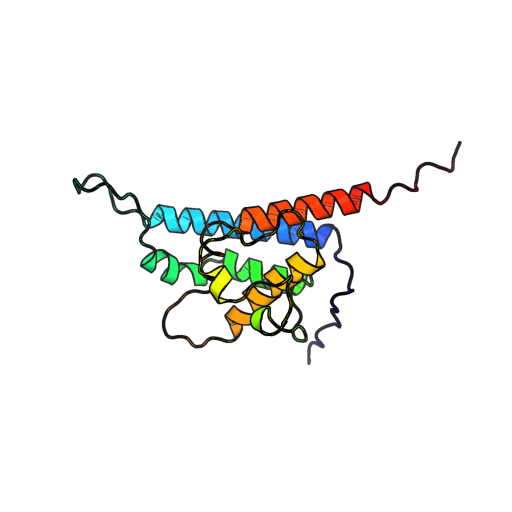2.407 1.00 49.97 97 TYR A O 1
ATOM 785 N N . ARG A 1 98 ? 13.337 -8.511 2.800 1.00 53.28 98 ARG A N 1
ATOM 786 C CA . ARG A 1 98 ? 13.223 -8.711 4.257 1.00 53.28 98 ARG A CA 1
ATOM 787 C C . ARG A 1 98 ? 12.104 -9.703 4.604 1.00 53.28 98 ARG A C 1
ATOM 789 O O . ARG A 1 98 ? 11.082 -9.746 3.938 1.00 53.28 98 ARG A O 1
ATOM 796 N N . SER A 1 99 ? 12.252 -10.493 5.664 1.00 54.06 99 SER A N 1
ATOM 797 C CA . SER A 1 99 ? 11.204 -11.453 6.038 1.00 54.06 99 SER A CA 1
ATOM 798 C C . SER A 1 99 ? 9.933 -10.762 6.558 1.00 54.06 99 SER A C 1
ATOM 800 O O . SER A 1 99 ? 9.947 -9.596 6.966 1.00 54.06 99 SER A O 1
ATOM 802 N N . ARG A 1 100 ? 8.828 -11.513 6.594 1.00 55.12 100 ARG A N 1
ATOM 803 C CA . ARG A 1 100 ? 7.541 -11.098 7.175 1.00 55.12 100 ARG A CA 1
ATOM 804 C C . ARG A 1 100 ? 7.685 -10.560 8.603 1.00 55.12 100 ARG A C 1
ATOM 806 O O . ARG A 1 100 ? 6.986 -9.630 8.987 1.00 55.12 100 ARG A O 1
ATOM 813 N N . GLU A 1 101 ? 8.599 -11.122 9.380 1.00 54.31 101 GLU A N 1
ATOM 814 C CA . GLU A 1 101 ? 8.871 -10.758 10.770 1.00 54.31 101 GLU A CA 1
ATOM 815 C C . GLU A 1 101 ? 9.610 -9.418 10.862 1.00 54.31 101 GLU A C 1
ATOM 817 O O . GLU A 1 101 ? 9.310 -8.611 11.738 1.00 54.31 101 GLU A O 1
ATOM 822 N N . ALA A 1 102 ? 10.513 -9.127 9.920 1.00 56.56 102 ALA A N 1
ATOM 823 C CA . ALA A 1 102 ? 11.213 -7.845 9.861 1.00 56.56 102 ALA A CA 1
ATOM 824 C C . ALA A 1 102 ? 10.268 -6.670 9.539 1.00 56.56 102 ALA A C 1
ATOM 826 O O . ALA A 1 102 ? 10.509 -5.552 9.997 1.00 56.56 102 ALA A O 1
ATOM 827 N N . LEU A 1 103 ? 9.170 -6.922 8.814 1.00 53.94 103 LEU A N 1
ATOM 828 C CA . LEU A 1 103 ? 8.098 -5.942 8.582 1.00 53.94 103 LEU A CA 1
ATOM 829 C C . LEU A 1 103 ? 7.340 -5.589 9.877 1.00 53.94 103 LEU A C 1
ATOM 831 O O . LEU A 1 103 ? 6.817 -4.485 10.002 1.00 53.94 103 LEU A O 1
ATOM 835 N N . LEU A 1 104 ? 7.295 -6.504 10.852 1.00 54.00 104 LEU A N 1
ATOM 836 C CA . LEU A 1 104 ? 6.563 -6.336 12.115 1.00 54.00 104 LEU A CA 1
ATOM 837 C C . LEU A 1 104 ? 7.400 -5.677 13.226 1.00 54.00 104 LEU A C 1
ATOM 839 O O . LEU A 1 104 ? 6.852 -5.301 14.256 1.00 54.00 104 LEU A O 1
ATOM 843 N N . GLN A 1 105 ? 8.712 -5.515 13.025 1.00 57.09 105 GLN A N 1
ATOM 844 C CA . GLN A 1 105 ? 9.652 -4.991 14.027 1.00 57.09 105 GLN A CA 1
ATOM 845 C C . GLN A 1 105 ? 9.904 -3.468 13.938 1.00 57.09 105 GLN A C 1
ATOM 847 O O . GLN A 1 105 ? 10.782 -2.958 14.630 1.00 57.09 105 GLN A O 1
ATOM 852 N N . GLY A 1 106 ? 9.171 -2.721 13.098 1.00 51.56 106 GLY A N 1
ATOM 853 C CA . GLY A 1 106 ? 9.200 -1.244 13.084 1.00 51.56 106 GLY A CA 1
ATOM 854 C C . GLY A 1 106 ? 10.403 -0.585 12.388 1.00 51.56 106 GLY A C 1
ATOM 855 O O . GLY A 1 106 ? 10.638 0.609 12.562 1.00 51.56 106 GLY A O 1
ATOM 856 N N . ARG A 1 107 ? 11.180 -1.328 11.590 1.00 58.25 107 ARG A N 1
ATOM 857 C CA . ARG A 1 107 ? 12.249 -0.749 10.752 1.00 58.25 107 ARG A CA 1
ATOM 858 C C . ARG A 1 107 ? 11.659 -0.054 9.511 1.00 58.25 107 ARG A C 1
ATOM 860 O O . ARG A 1 107 ? 10.611 -0.495 9.040 1.00 58.25 107 ARG A O 1
ATOM 867 N N . PRO A 1 108 ? 12.337 0.959 8.922 1.00 60.25 108 PRO A N 1
ATOM 868 C CA . PRO A 1 108 ? 11.900 1.574 7.669 1.00 60.25 108 PRO A CA 1
ATOM 869 C C . PRO A 1 108 ? 11.651 0.508 6.600 1.00 60.25 108 PRO A C 1
ATOM 871 O O . PRO A 1 108 ? 12.537 -0.310 6.315 1.00 60.25 108 PRO A O 1
ATOM 874 N N . LEU A 1 109 ? 10.423 0.497 6.075 1.00 68.25 109 LEU A N 1
ATOM 875 C CA . LEU A 1 109 ? 9.935 -0.541 5.167 1.00 68.25 109 LEU A CA 1
ATOM 876 C C . LEU A 1 109 ? 10.412 -0.327 3.732 1.00 68.25 109 LEU A C 1
ATOM 878 O O . LEU A 1 109 ? 10.683 -1.304 3.043 1.00 68.25 109 LEU A O 1
ATOM 882 N N . VAL A 1 110 ? 10.536 0.934 3.311 1.00 76.81 110 VAL A N 1
ATOM 883 C CA . VAL A 1 110 ? 11.005 1.334 1.979 1.00 76.81 110 VAL A CA 1
ATOM 884 C C . VAL A 1 110 ? 12.486 1.725 2.076 1.00 76.81 110 VAL A C 1
ATOM 886 O O . VAL A 1 110 ? 12.805 2.650 2.829 1.00 76.81 110 VAL A O 1
ATOM 889 N N . PRO A 1 111 ? 13.404 1.028 1.380 1.00 75.69 111 PRO A N 1
ATOM 890 C CA . PRO A 1 111 ? 14.801 1.443 1.260 1.00 75.69 111 PRO A CA 1
ATOM 891 C C . PRO A 1 111 ? 14.932 2.829 0.617 1.00 75.69 111 PRO A C 1
ATOM 893 O O . PRO A 1 111 ? 14.100 3.210 -0.200 1.00 75.69 111 PRO A O 1
ATOM 896 N N . MET A 1 112 ? 16.003 3.562 0.933 1.00 74.62 112 MET A N 1
ATOM 897 C CA . MET A 1 112 ? 16.283 4.859 0.292 1.00 74.62 112 MET A CA 1
ATOM 898 C C . MET A 1 112 ? 16.512 4.740 -1.224 1.00 74.62 112 MET A C 1
ATOM 900 O O . MET A 1 112 ? 16.206 5.669 -1.959 1.00 74.62 112 MET A O 1
ATOM 904 N N . GLU A 1 113 ? 17.009 3.590 -1.682 1.00 77.88 113 GLU A N 1
ATOM 905 C CA . GLU A 1 113 ? 17.318 3.291 -3.089 1.00 77.88 113 GLU A CA 1
ATOM 906 C C . GLU A 1 113 ? 16.263 2.362 -3.722 1.00 77.88 113 GLU A C 1
ATOM 908 O O . GLU A 1 113 ? 16.578 1.504 -4.541 1.00 77.88 113 GLU A O 1
ATOM 913 N N . ALA A 1 114 ? 15.003 2.450 -3.283 1.00 80.94 114 ALA A N 1
ATOM 914 C CA . ALA A 1 114 ? 13.941 1.591 -3.799 1.00 80.94 114 ALA A CA 1
ATOM 915 C C . ALA A 1 114 ? 13.611 1.908 -5.269 1.00 80.94 114 ALA A C 1
ATOM 917 O O . ALA A 1 114 ? 13.130 2.997 -5.575 1.00 80.94 114 ALA A O 1
ATOM 918 N N . ASP A 1 115 ? 13.785 0.919 -6.145 1.00 84.75 115 ASP A N 1
ATOM 919 C CA . ASP A 1 115 ? 13.473 1.003 -7.573 1.00 84.75 115 ASP A CA 1
ATOM 920 C C . ASP A 1 115 ? 12.045 0.513 -7.907 1.00 84.75 115 ASP A C 1
ATOM 922 O O . ASP A 1 115 ? 11.321 -0.049 -7.072 1.00 84.75 115 ASP A O 1
ATOM 926 N N . PHE A 1 116 ? 11.600 0.711 -9.156 1.00 85.19 116 PHE A N 1
ATOM 927 C CA . PHE A 1 116 ? 10.284 0.227 -9.604 1.00 85.19 116 PHE A CA 1
ATOM 928 C C . PHE A 1 116 ? 10.060 -1.289 -9.406 1.00 85.19 116 PHE A C 1
ATOM 930 O O . PHE A 1 116 ? 8.972 -1.660 -8.942 1.00 85.19 116 PHE A O 1
ATOM 937 N N . PRO A 1 117 ? 11.009 -2.190 -9.745 1.00 82.69 117 PRO A N 1
ATOM 938 C CA . PRO A 1 117 ? 10.901 -3.615 -9.432 1.00 82.69 117 PRO A CA 1
ATOM 939 C C . PRO A 1 117 ? 10.633 -3.906 -7.952 1.00 82.69 117 PRO A C 1
ATOM 941 O O . PRO A 1 117 ? 9.737 -4.703 -7.641 1.00 82.69 117 PRO A O 1
ATOM 944 N N . TRP A 1 118 ? 11.360 -3.256 -7.042 1.00 81.81 118 TRP A N 1
ATOM 945 C CA . TRP A 1 118 ? 11.178 -3.414 -5.604 1.00 81.81 118 TRP A CA 1
ATOM 946 C C . TRP A 1 118 ? 9.798 -2.912 -5.164 1.00 81.81 118 TRP A C 1
ATOM 948 O O . TRP A 1 118 ? 9.049 -3.649 -4.514 1.00 81.81 118 TRP A O 1
ATOM 958 N N . LEU A 1 119 ? 9.407 -1.705 -5.591 1.00 85.06 119 LEU A N 1
ATOM 959 C CA . LEU A 1 119 ? 8.127 -1.079 -5.232 1.00 85.06 119 LEU A CA 1
ATOM 960 C C . LEU A 1 119 ? 6.926 -1.912 -5.703 1.00 85.06 119 LEU A C 1
ATOM 962 O O . LEU A 1 119 ? 5.955 -2.093 -4.966 1.00 85.06 119 LEU A O 1
ATOM 966 N N . ARG A 1 120 ? 7.006 -2.491 -6.905 1.00 85.00 120 ARG A N 1
ATOM 967 C CA . ARG A 1 120 ? 5.994 -3.423 -7.426 1.00 85.00 120 ARG A CA 1
ATOM 968 C C . ARG A 1 120 ? 5.879 -4.688 -6.598 1.00 85.00 120 ARG A C 1
ATOM 970 O O . ARG A 1 120 ? 4.770 -5.115 -6.299 1.00 85.00 120 ARG A O 1
ATOM 977 N N . ARG A 1 121 ? 7.006 -5.290 -6.216 1.00 79.19 121 ARG A N 1
ATOM 978 C CA . ARG A 1 121 ? 7.008 -6.496 -5.375 1.00 79.19 121 ARG A CA 1
ATOM 979 C C . ARG A 1 121 ? 6.415 -6.219 -4.003 1.00 79.19 121 ARG A C 1
ATOM 981 O O . ARG A 1 121 ? 5.635 -7.035 -3.512 1.00 79.19 121 ARG A O 1
ATOM 988 N N . PHE A 1 122 ? 6.742 -5.071 -3.418 1.00 81.00 122 PHE A N 1
ATOM 989 C CA . PHE A 1 122 ? 6.168 -4.635 -2.153 1.00 81.00 122 PHE A CA 1
ATOM 990 C C . PHE A 1 122 ? 4.640 -4.513 -2.255 1.00 81.00 122 PHE A C 1
ATOM 992 O O . PHE A 1 122 ? 3.923 -5.204 -1.531 1.00 81.00 122 PHE A O 1
ATOM 999 N N . ILE A 1 123 ? 4.133 -3.725 -3.211 1.00 85.19 123 ILE A N 1
ATOM 1000 C CA . ILE A 1 123 ? 2.686 -3.517 -3.400 1.00 85.19 123 ILE A CA 1
ATOM 1001 C C . ILE A 1 123 ? 1.969 -4.835 -3.724 1.00 85.19 123 ILE A C 1
ATOM 1003 O O . ILE A 1 123 ? 0.946 -5.135 -3.107 1.00 85.19 123 ILE A O 1
ATOM 1007 N N . HIS A 1 124 ? 2.522 -5.654 -4.625 1.00 83.19 124 HIS A N 1
ATOM 1008 C CA . HIS A 1 124 ? 1.990 -6.978 -4.947 1.00 83.19 124 HIS A CA 1
ATOM 1009 C C . HIS A 1 124 ? 1.802 -7.833 -3.696 1.00 83.19 124 HIS A C 1
ATOM 1011 O O . HIS A 1 124 ? 0.735 -8.397 -3.486 1.00 83.19 124 HIS A O 1
ATOM 1017 N N . SER A 1 125 ? 2.821 -7.904 -2.849 1.00 76.44 125 SER A N 1
ATOM 1018 C CA . SER A 1 125 ? 2.803 -8.779 -1.679 1.00 76.44 125 SER A CA 1
ATOM 1019 C C . SER A 1 125 ? 1.779 -8.335 -0.644 1.00 76.44 125 SER A C 1
ATOM 1021 O O . SER A 1 125 ? 1.056 -9.167 -0.101 1.00 76.44 125 SER A O 1
ATOM 1023 N N . VAL A 1 126 ? 1.674 -7.023 -0.417 1.00 77.19 126 VAL A N 1
ATOM 1024 C CA . VAL A 1 126 ? 0.684 -6.455 0.503 1.00 77.19 126 VAL A CA 1
ATOM 1025 C C . VAL A 1 126 ? -0.744 -6.710 -0.005 1.00 77.19 126 VAL A C 1
ATOM 1027 O O . VAL A 1 126 ? -1.615 -7.052 0.789 1.00 77.19 126 VAL A O 1
ATOM 1030 N N . VAL A 1 127 ? -0.989 -6.611 -1.318 1.00 77.75 127 VAL A N 1
ATOM 1031 C CA . VAL A 1 127 ? -2.317 -6.847 -1.920 1.00 77.75 127 VAL A CA 1
ATOM 1032 C C . VAL A 1 127 ? -2.673 -8.334 -2.048 1.00 77.75 127 VAL A C 1
ATOM 1034 O O . VAL A 1 127 ? -3.837 -8.689 -1.895 1.00 77.75 127 VAL A O 1
ATOM 1037 N N . THR A 1 128 ? -1.723 -9.220 -2.349 1.00 72.62 128 THR A N 1
ATOM 1038 C CA . THR A 1 128 ? -1.996 -10.665 -2.481 1.00 72.62 128 THR A CA 1
ATOM 1039 C C . THR A 1 128 ? -2.297 -11.285 -1.126 1.00 72.62 128 THR A C 1
ATOM 1041 O O . THR A 1 128 ? -3.268 -12.018 -0.979 1.00 72.62 128 THR A O 1
ATOM 1044 N N . TRP A 1 129 ? -1.519 -10.936 -0.106 1.00 65.69 129 TRP A N 1
ATOM 1045 C CA . TRP A 1 129 ? -1.684 -11.518 1.219 1.00 65.69 129 TRP A CA 1
ATOM 1046 C C . TRP A 1 129 ? -3.032 -11.198 1.869 1.00 65.69 129 TRP A C 1
ATOM 1048 O O . TRP A 1 129 ? -3.602 -12.010 2.595 1.00 65.69 129 TRP A O 1
ATOM 1058 N N . GLU A 1 130 ? -3.559 -10.026 1.543 1.00 63.78 130 GLU A N 1
ATOM 1059 C CA . GLU A 1 130 ? -4.897 -9.586 1.894 1.00 63.78 130 GLU A CA 1
ATOM 1060 C C . GLU A 1 130 ? -6.012 -10.520 1.407 1.00 63.78 130 GLU A C 1
ATOM 1062 O O . GLU A 1 130 ? -7.060 -10.630 2.038 1.00 63.78 130 GLU A O 1
ATOM 1067 N N . ARG A 1 131 ? -5.805 -11.175 0.261 1.00 61.88 131 ARG A N 1
ATOM 1068 C CA . ARG A 1 131 ? -6.800 -12.054 -0.362 1.00 61.88 131 ARG A CA 1
ATOM 1069 C C . ARG A 1 131 ? -6.801 -13.460 0.236 1.00 61.88 131 ARG A C 1
ATOM 1071 O O . ARG A 1 131 ? -7.838 -14.113 0.200 1.00 61.88 131 ARG A O 1
ATOM 1078 N N . ASP A 1 132 ? -5.673 -13.905 0.793 1.00 54.12 132 ASP A N 1
ATOM 1079 C CA . ASP A 1 132 ? -5.431 -15.316 1.123 1.00 54.12 132 ASP A CA 1
ATOM 1080 C C . ASP A 1 132 ? -5.698 -15.687 2.596 1.00 54.12 132 ASP A C 1
ATOM 1082 O O . ASP A 1 132 ? -5.567 -16.855 2.969 1.00 54.12 132 ASP A O 1
ATOM 1086 N N . LYS A 1 133 ? -6.082 -14.739 3.466 1.00 53.84 133 LYS A N 1
ATOM 1087 C CA . LYS A 1 133 ? -6.294 -15.015 4.899 1.00 53.84 133 LYS A CA 1
ATOM 1088 C C . LYS A 1 133 ? -7.752 -14.940 5.353 1.00 53.84 133 LYS A C 1
ATOM 1090 O O . LYS A 1 133 ? -8.322 -13.864 5.484 1.00 53.84 133 LYS A O 1
ATOM 1095 N N . ALA A 1 134 ? -8.278 -16.095 5.759 1.00 49.91 134 ALA A N 1
ATOM 1096 C CA . ALA A 1 134 ? -9.426 -16.248 6.656 1.00 49.91 134 ALA A CA 1
ATOM 1097 C C . ALA A 1 134 ? -8.971 -16.269 8.140 1.00 49.91 134 ALA A C 1
ATOM 1099 O O . ALA A 1 134 ? -9.202 -17.244 8.850 1.00 49.91 134 ALA A O 1
ATOM 1100 N N . ASP A 1 135 ? -8.242 -15.242 8.601 1.00 48.34 135 ASP A N 1
ATOM 1101 C CA . ASP A 1 135 ? -7.797 -15.121 10.008 1.00 48.34 135 ASP A CA 1
ATOM 1102 C C . ASP A 1 135 ? -8.910 -14.475 10.880 1.00 48.34 135 ASP A C 1
ATOM 1104 O O . ASP A 1 135 ? -9.560 -13.537 10.418 1.00 48.34 135 ASP A O 1
ATOM 1108 N N . PRO A 1 136 ? -9.122 -14.897 12.147 1.00 45.53 136 PRO A N 1
ATOM 1109 C CA . PRO A 1 136 ? -10.239 -14.437 12.990 1.00 45.53 136 PRO A CA 1
ATOM 1110 C C . PRO A 1 136 ? -10.050 -13.062 13.675 1.00 45.53 136 PRO A C 1
ATOM 1112 O O . PRO A 1 136 ? -10.910 -12.646 14.446 1.00 45.53 136 PRO A O 1
ATOM 1115 N N . CYS A 1 137 ? -8.964 -12.332 13.402 1.00 47.38 137 CYS A N 1
ATOM 1116 C CA . CYS A 1 137 ? -8.739 -10.954 13.872 1.00 47.38 137 CYS A CA 1
ATOM 1117 C C . CYS A 1 137 ? -8.366 -10.067 12.673 1.00 47.38 137 CYS A C 1
ATOM 1119 O O . CYS A 1 137 ? -7.543 -10.506 11.866 1.00 47.38 137 CYS A O 1
ATOM 1121 N N . PRO A 1 138 ? -8.891 -8.831 12.537 1.00 48.75 138 PRO A N 1
ATOM 1122 C CA . PRO A 1 138 ? -8.653 -8.023 11.346 1.00 48.75 138 PRO A CA 1
ATOM 1123 C C . PRO A 1 138 ? -7.273 -7.372 11.447 1.00 48.75 138 PRO A C 1
ATOM 1125 O O . PRO A 1 138 ? -6.994 -6.678 12.427 1.00 48.75 138 PRO A O 1
ATOM 1128 N N . PRO A 1 139 ? -6.358 -7.622 10.494 1.00 55.88 139 PRO A N 1
ATOM 1129 C CA . PRO A 1 139 ? -5.671 -6.453 9.935 1.00 55.88 139 PRO A CA 1
ATOM 1130 C C . PRO A 1 139 ? -5.138 -6.681 8.515 1.00 55.88 139 PRO A C 1
ATOM 1132 O O . PRO A 1 139 ? -4.580 -7.738 8.224 1.00 55.88 139 PRO A O 1
ATOM 1135 N N . THR A 1 140 ? -5.227 -5.680 7.639 1.00 61.75 140 THR A N 1
ATOM 1136 C CA . THR A 1 140 ? -5.246 -6.040 6.218 1.00 61.75 140 THR A CA 1
ATOM 1137 C C . THR A 1 140 ? -4.144 -5.462 5.323 1.00 61.75 140 THR A C 1
ATOM 1139 O O . THR A 1 140 ? -3.219 -6.195 4.983 1.00 61.75 140 THR A O 1
ATOM 1142 N N . LEU A 1 141 ? -4.051 -4.159 5.041 1.00 55.94 141 LEU A N 1
ATOM 1143 C CA . LEU A 1 141 ? -2.818 -3.644 4.399 1.00 55.94 141 LEU A CA 1
ATOM 1144 C C . LEU A 1 141 ? -1.745 -3.403 5.490 1.00 55.94 141 LEU A C 1
ATOM 1146 O O . LEU A 1 141 ? -1.495 -2.284 5.923 1.00 55.94 141 LEU A O 1
ATOM 1150 N N . ARG A 1 142 ? -1.251 -4.507 6.055 1.00 53.41 142 ARG A N 1
ATOM 1151 C CA . ARG A 1 142 ? -1.218 -4.804 7.504 1.00 53.41 142 ARG A CA 1
ATOM 1152 C C . ARG A 1 142 ? -0.059 -4.187 8.304 1.00 53.41 142 ARG A C 1
ATOM 1154 O O . ARG A 1 142 ? 1.094 -4.475 8.026 1.00 53.41 142 ARG A O 1
ATOM 1161 N N . VAL A 1 143 ? -0.235 -3.452 9.397 1.00 49.41 143 VAL A N 1
ATOM 1162 C CA . VAL A 1 143 ? -1.318 -2.576 9.869 1.00 49.41 143 VAL A CA 1
ATOM 1163 C C . VAL A 1 143 ? -0.891 -1.173 9.422 1.00 49.41 143 VAL A C 1
ATOM 1165 O O . VAL A 1 143 ? 0.115 -0.664 9.907 1.00 49.41 143 VAL A O 1
ATOM 1168 N N . ALA A 1 144 ? -1.545 -0.684 8.360 1.00 54.56 144 ALA A N 1
ATOM 1169 C CA . ALA A 1 144 ? -1.145 0.423 7.473 1.00 54.56 144 ALA A CA 1
ATOM 1170 C C . ALA A 1 144 ? 0.365 0.516 7.203 1.00 5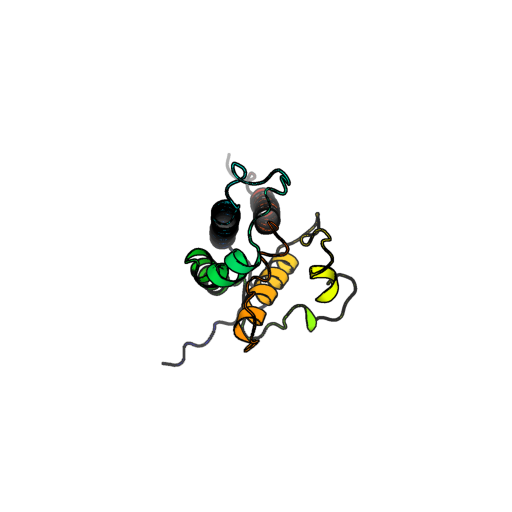4.56 144 ALA A C 1
ATOM 1172 O O . ALA A 1 144 ? 1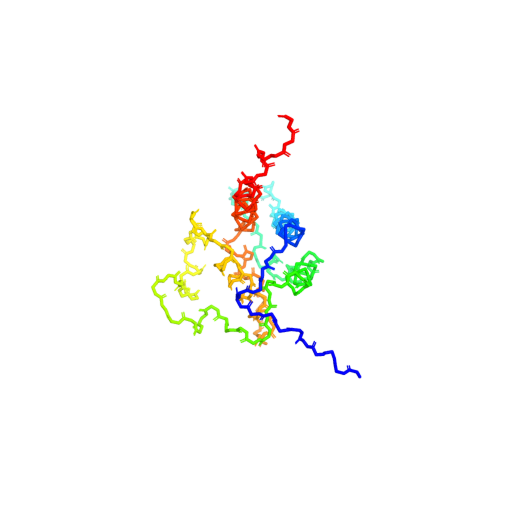.002 1.538 7.459 1.00 54.56 144 ALA A O 1
ATOM 1173 N N . ALA A 1 145 ? 0.934 -0.602 6.734 1.00 53.72 145 ALA A N 1
ATOM 1174 C CA . ALA A 1 145 ? 2.373 -0.818 6.553 1.00 53.72 145 ALA A CA 1
ATOM 1175 C C . ALA A 1 145 ? 3.199 -0.228 7.721 1.00 53.72 145 ALA A C 1
ATOM 1177 O O . ALA A 1 145 ? 4.030 0.663 7.561 1.00 53.72 145 ALA A O 1
ATOM 1178 N N . ALA A 1 146 ? 2.859 -0.705 8.919 1.00 50.66 146 ALA A N 1
ATOM 1179 C CA . ALA A 1 146 ? 3.409 -0.409 10.240 1.00 50.66 146 ALA A CA 1
ATOM 1180 C C . ALA A 1 146 ? 3.378 1.065 10.713 1.00 50.66 146 ALA A C 1
ATOM 1182 O O . ALA A 1 146 ? 4.127 1.411 11.622 1.00 50.66 146 ALA A O 1
ATOM 1183 N N . ASN A 1 147 ? 2.510 1.901 10.118 1.00 56.47 147 ASN A N 1
ATOM 1184 C CA . ASN A 1 147 ? 1.693 2.978 10.722 1.00 56.47 147 ASN A CA 1
ATOM 1185 C C . ASN A 1 147 ? 1.587 4.275 9.909 1.00 56.47 147 ASN A C 1
ATOM 1187 O O . ASN A 1 147 ? 0.582 4.939 10.081 1.00 56.47 147 ASN A O 1
ATOM 1191 N N . GLN A 1 148 ? 2.516 4.651 9.025 1.00 60.00 148 GLN A N 1
ATOM 1192 C CA . GLN A 1 148 ? 2.262 5.692 7.997 1.00 60.00 148 GLN A CA 1
ATOM 1193 C C . GLN A 1 148 ? 3.115 5.506 6.715 1.00 60.00 148 GLN A C 1
ATOM 1195 O O . GLN A 1 148 ? 3.394 6.444 5.963 1.00 60.00 148 GLN A O 1
ATOM 1200 N N . GLY A 1 149 ? 3.598 4.285 6.451 1.00 72.25 149 GLY A N 1
ATOM 1201 C CA . GLY A 1 149 ? 4.622 4.020 5.428 1.00 72.25 149 GLY A CA 1
ATOM 1202 C C . GLY A 1 149 ? 4.217 4.324 3.977 1.00 72.25 149 GLY A C 1
ATOM 1203 O O . GLY A 1 149 ? 5.075 4.317 3.095 1.00 72.25 149 GLY A O 1
ATOM 1204 N N . TRP A 1 150 ? 2.945 4.625 3.700 1.00 85.12 150 TRP A N 1
ATOM 1205 C CA . TRP A 1 150 ? 2.446 4.865 2.343 1.00 85.12 150 TRP A CA 1
ATOM 1206 C C . TRP A 1 150 ? 2.920 6.189 1.749 1.00 85.12 150 TRP A C 1
ATOM 1208 O O . TRP A 1 150 ? 3.127 6.269 0.537 1.00 85.12 150 TRP A O 1
ATOM 1218 N N . THR A 1 151 ? 3.199 7.191 2.586 1.00 87.06 151 THR A N 1
ATOM 1219 C CA . THR A 1 151 ? 3.882 8.416 2.141 1.00 87.06 151 THR A CA 1
ATOM 1220 C C . THR A 1 151 ? 5.293 8.116 1.640 1.00 87.06 151 THR A C 1
ATOM 1222 O O . THR A 1 151 ? 5.724 8.694 0.646 1.00 87.06 151 THR A O 1
ATOM 1225 N N . LEU A 1 152 ? 6.016 7.184 2.271 1.00 85.25 152 LEU A N 1
ATOM 1226 C CA . LEU A 1 152 ? 7.357 6.791 1.818 1.00 85.25 152 LEU A CA 1
ATOM 1227 C C . LEU A 1 152 ? 7.300 6.056 0.478 1.00 85.25 152 LEU A C 1
ATOM 1229 O O . LEU A 1 152 ? 8.113 6.326 -0.401 1.00 85.25 152 LEU A O 1
ATOM 1233 N N . VAL A 1 153 ? 6.302 5.188 0.289 1.00 87.69 153 VAL A N 1
ATOM 1234 C CA . VAL A 1 153 ? 6.057 4.528 -1.003 1.00 87.69 153 VAL A CA 1
ATOM 1235 C C . VAL A 1 153 ? 5.740 5.567 -2.084 1.00 87.69 153 VAL A C 1
ATOM 1237 O O . VAL A 1 153 ? 6.306 5.507 -3.172 1.00 87.69 153 VAL A O 1
ATOM 1240 N N . ALA A 1 154 ? 4.876 6.543 -1.786 1.00 89.94 154 ALA A N 1
ATOM 1241 C CA . ALA A 1 154 ? 4.543 7.627 -2.708 1.00 89.94 154 ALA A CA 1
ATOM 1242 C C . ALA A 1 154 ? 5.778 8.465 -3.085 1.00 89.94 154 ALA A C 1
ATOM 1244 O O . ALA A 1 154 ? 5.996 8.746 -4.262 1.00 89.94 154 ALA A O 1
ATOM 1245 N N . SER A 1 155 ? 6.614 8.814 -2.105 1.00 90.44 15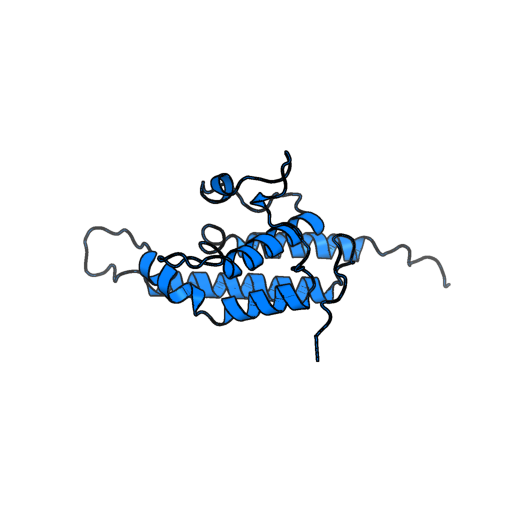5 SER A N 1
ATOM 1246 C CA . SER A 1 155 ? 7.855 9.563 -2.325 1.00 90.44 155 SER A CA 1
ATOM 1247 C C . SER A 1 155 ? 8.867 8.789 -3.171 1.00 90.44 155 SER A C 1
ATOM 1249 O O . SER A 1 155 ? 9.425 9.359 -4.106 1.00 90.44 155 SER A O 1
ATOM 1251 N N . ALA A 1 156 ? 9.058 7.493 -2.906 1.00 89.12 156 ALA A N 1
ATOM 1252 C CA . ALA A 1 156 ? 9.945 6.643 -3.702 1.00 89.12 156 ALA A CA 1
ATOM 1253 C C . ALA A 1 156 ? 9.451 6.516 -5.154 1.00 89.12 156 ALA A C 1
ATOM 1255 O O . ALA A 1 156 ? 10.209 6.743 -6.093 1.00 89.12 156 ALA A O 1
ATOM 1256 N N . LEU A 1 157 ? 8.147 6.284 -5.357 1.00 90.50 157 LEU A N 1
ATOM 1257 C CA . LEU A 1 157 ? 7.539 6.291 -6.694 1.00 90.50 157 LEU A CA 1
ATOM 1258 C C . LEU A 1 157 ? 7.739 7.635 -7.410 1.00 90.50 157 LEU A C 1
ATOM 1260 O O . LEU A 1 157 ? 7.969 7.668 -8.617 1.00 90.50 157 LEU A O 1
ATOM 1264 N N . GLN A 1 158 ? 7.652 8.748 -6.681 1.00 92.19 158 GLN A N 1
ATOM 1265 C CA . GLN A 1 158 ? 7.844 10.086 -7.232 1.00 92.19 158 GLN A CA 1
ATOM 1266 C C . GLN A 1 158 ? 9.304 10.356 -7.626 1.00 92.19 158 GLN A C 1
ATOM 1268 O O . GLN A 1 158 ? 9.534 11.070 -8.606 1.00 92.19 158 GLN A O 1
ATOM 1273 N N . GLN A 1 159 ? 10.273 9.820 -6.883 1.00 90.81 159 GLN A N 1
ATOM 1274 C CA . GLN A 1 159 ? 11.697 9.900 -7.211 1.00 90.81 159 GLN A CA 1
ATOM 1275 C C . GLN A 1 159 ? 12.010 9.104 -8.480 1.00 90.81 159 GLN A C 1
ATOM 1277 O O . GLN A 1 159 ? 12.555 9.669 -9.427 1.00 90.81 159 GLN A O 1
ATOM 1282 N N . GLU A 1 160 ? 11.564 7.851 -8.542 1.00 89.06 160 GLU A N 1
ATOM 1283 C CA . GLU A 1 160 ? 11.739 6.995 -9.718 1.00 89.06 160 GLU A CA 1
ATOM 1284 C C . GLU A 1 160 ? 11.054 7.588 -10.957 1.00 89.06 160 GLU A C 1
ATOM 1286 O O . GLU A 1 160 ? 11.611 7.593 -12.053 1.00 89.06 160 GLU A O 1
ATOM 1291 N N . LEU A 1 161 ? 9.872 8.192 -10.788 1.00 89.69 161 LEU A N 1
ATOM 1292 C CA . LEU A 1 161 ? 9.188 8.904 -11.867 1.00 89.69 161 LEU A CA 1
ATOM 1293 C C . LEU A 1 161 ? 9.996 10.099 -12.392 1.00 89.69 161 LEU A C 1
ATOM 1295 O O . LEU A 1 161 ? 9.980 10.359 -13.592 1.00 89.69 161 LEU A O 1
ATOM 1299 N N . LYS A 1 162 ? 10.676 10.849 -11.516 1.00 88.69 162 LYS A N 1
ATOM 1300 C CA . LYS A 1 162 ? 11.523 11.977 -11.934 1.00 88.69 162 LYS A CA 1
ATOM 1301 C C . LYS A 1 162 ? 12.746 11.483 -12.697 1.00 88.69 162 LYS A C 1
ATOM 1303 O O . LYS A 1 162 ? 13.022 12.020 -13.760 1.00 88.69 162 LYS A O 1
ATOM 1308 N N . ALA A 1 163 ? 13.417 10.443 -12.202 1.00 85.12 163 ALA A N 1
ATOM 1309 C CA . ALA A 1 163 ? 14.548 9.827 -12.895 1.00 85.12 163 ALA A CA 1
ATOM 1310 C C . ALA A 1 163 ? 14.145 9.303 -14.284 1.00 85.12 163 ALA A C 1
ATOM 1312 O O . ALA A 1 163 ? 14.855 9.529 -15.258 1.00 85.12 163 ALA A O 1
ATOM 1313 N N . PHE A 1 164 ? 12.958 8.698 -14.391 1.00 77.62 164 PHE A N 1
ATOM 1314 C CA . PHE A 1 164 ? 12.394 8.227 -15.655 1.00 77.62 164 PHE A CA 1
ATOM 1315 C C . PHE A 1 164 ? 12.143 9.359 -16.664 1.00 77.62 164 PHE A C 1
ATOM 1317 O O . PHE A 1 164 ? 12.377 9.183 -17.851 1.00 77.62 164 PHE A O 1
ATOM 1324 N N . VAL A 1 165 ? 11.673 10.525 -16.208 1.00 75.06 165 VAL A N 1
ATOM 1325 C CA . VAL A 1 165 ? 11.381 11.677 -17.084 1.00 75.06 165 VAL A CA 1
ATOM 1326 C C . VAL A 1 165 ? 12.641 12.484 -17.421 1.00 75.06 165 VAL A C 1
ATOM 1328 O O . VAL A 1 165 ? 12.735 13.024 -18.514 1.00 75.06 165 VAL A O 1
ATOM 1331 N N . SER A 1 166 ? 13.614 12.563 -16.511 1.00 65.12 166 SER A N 1
ATOM 1332 C CA . SER A 1 166 ? 14.901 13.233 -16.748 1.00 65.12 166 SER A CA 1
ATOM 1333 C C . SER A 1 166 ? 15.894 12.392 -17.557 1.00 65.12 166 SER A C 1
ATOM 1335 O O . SER A 1 166 ? 16.849 12.946 -18.090 1.00 65.12 166 SER A O 1
ATOM 1337 N N . GLY A 1 167 ? 15.695 11.072 -17.627 1.00 56.47 167 GLY A N 1
ATOM 1338 C CA . GLY A 1 167 ? 16.537 10.144 -18.388 1.00 56.47 167 GLY A CA 1
ATOM 1339 C C . GLY A 1 167 ? 16.233 10.083 -19.889 1.00 56.47 167 GLY A C 1
ATOM 1340 O O . GLY A 1 167 ? 17.028 9.510 -20.628 1.00 56.47 167 GLY A O 1
ATOM 1341 N N . ASP A 1 168 ? 15.133 10.697 -20.335 1.00 47.94 168 ASP A N 1
ATOM 1342 C CA . ASP A 1 168 ? 14.715 10.794 -21.740 1.00 47.94 168 ASP A CA 1
ATOM 1343 C C . ASP A 1 168 ? 14.888 12.231 -22.265 1.00 47.94 168 ASP A C 1
ATOM 1345 O O . ASP A 1 168 ? 13.938 12.879 -22.703 1.00 47.94 168 ASP A O 1
ATOM 1349 N N . ASP A 1 169 ? 16.125 12.733 -22.256 1.00 47.78 169 ASP A N 1
ATOM 1350 C CA . ASP A 1 169 ? 16.494 13.784 -23.210 1.00 47.78 169 ASP A CA 1
ATOM 1351 C C . ASP A 1 169 ? 17.802 13.477 -23.965 1.00 47.78 169 ASP A C 1
ATOM 1353 O O . ASP A 1 169 ? 18.822 14.139 -23.778 1.00 47.78 169 ASP A O 1
ATOM 1357 N N . PRO A 1 170 ? 17.800 12.484 -24.876 1.00 43.59 170 PRO A N 1
ATOM 1358 C CA . PRO A 1 170 ? 18.617 12.516 -26.078 1.00 43.59 170 PRO A CA 1
ATOM 1359 C C . PRO A 1 170 ? 17.787 13.127 -27.223 1.00 43.59 170 PRO A C 1
ATOM 1361 O O . PRO A 1 170 ? 17.593 12.503 -28.266 1.00 43.59 170 PRO A O 1
ATOM 1364 N N . GLY A 1 171 ? 17.211 14.313 -26.998 1.00 43.97 171 GLY A N 1
ATOM 1365 C CA . GLY A 1 171 ? 16.214 14.915 -27.880 1.00 43.97 171 GLY A CA 1
ATOM 1366 C C . GLY A 1 171 ? 16.405 16.404 -28.152 1.00 43.97 171 GLY A C 1
ATOM 1367 O O . GLY A 1 171 ? 15.458 17.046 -28.593 1.00 43.97 171 GLY A O 1
ATOM 1368 N N . THR A 1 172 ? 17.604 16.961 -27.947 1.00 40.41 172 THR A N 1
ATOM 1369 C CA . THR A 1 172 ? 17.958 18.296 -28.468 1.00 40.41 172 THR A CA 1
ATOM 1370 C C . THR A 1 172 ? 19.228 18.250 -29.322 1.00 40.41 172 THR A C 1
ATOM 1372 O O . THR A 1 172 ? 20.139 19.047 -29.159 1.00 40.41 172 THR A O 1
ATOM 1375 N N . GLU A 1 173 ? 19.279 17.328 -30.279 1.00 47.28 173 GLU A N 1
ATOM 1376 C CA . GLU A 1 173 ? 20.042 17.526 -31.512 1.00 47.28 173 GLU A CA 1
ATOM 1377 C C . GLU A 1 173 ? 19.178 17.055 -32.678 1.00 47.28 173 GLU A C 1
ATOM 1379 O O . GLU A 1 173 ? 19.079 15.862 -32.940 1.00 47.28 173 GLU A O 1
ATOM 1384 N N . LEU A 1 174 ? 18.485 18.003 -33.316 1.00 45.59 174 LEU A N 1
ATOM 1385 C CA . LEU A 1 174 ? 18.280 18.106 -34.767 1.00 45.59 174 LEU A CA 1
ATOM 1386 C C . LEU A 1 174 ? 17.196 19.151 -35.044 1.00 45.59 174 LEU A C 1
ATOM 1388 O O . LEU A 1 174 ? 16.001 18.885 -34.923 1.00 45.59 174 LEU A O 1
ATOM 1392 N N . GLY A 1 175 ? 17.629 20.336 -35.476 1.00 41.56 175 GLY A N 1
ATOM 1393 C CA . GLY A 1 175 ? 16.754 21.256 -36.195 1.00 41.56 175 GLY A CA 1
ATOM 1394 C C . GLY A 1 175 ? 16.940 22.732 -35.880 1.00 41.56 175 GLY A C 1
ATOM 1395 O O . GLY A 1 175 ? 15.974 23.373 -35.468 1.00 41.56 175 GLY A O 1
ATOM 1396 N N . ARG A 1 176 ? 18.133 23.279 -36.134 1.00 37.19 176 ARG A N 1
ATOM 1397 C CA . ARG A 1 176 ? 18.311 24.518 -36.912 1.00 37.19 176 ARG A CA 1
ATOM 1398 C C . ARG A 1 176 ? 19.756 24.680 -37.355 1.00 37.19 176 ARG A C 1
ATOM 1400 O O . ARG A 1 176 ? 20.645 24.443 -36.514 1.00 37.19 176 ARG A O 1
#

Foldseek 3Di:
DPPPLPDQDLPPDQDLVLLVLLLVLLVVLLVVLVVQQQVQQPDQPPDPDRPRGGPVLSSQVCSCVDVSVVVNLVSCSVRSLADPPDDALCPDDDDVGDHPVVLVPPDQPADPQDEPSNLSNLSHNLNVVQVPDPDPGGDGNHPCSNGRNSNVSSVNSVVNSVCVVVVPPPDPPDDD

pLDDT: mean 70.08, std 17.25, range [29.67, 95.69]

Secondary structure (DSSP, 8-state):
---------TTSPPPHHHHHHHHHHHHHHHHHHHHHHHHTB--GGG-SS----B-HHHHHHHGGG-HHHHHHHHHHHHTTS--TTSPPGGG--STTS--HHHHHTT--SS-TT--HHHHHHHHHHHHHHHHH---SS--SSTTGGGGTTHHHHHHHHHHHHHHHHHT------S--

Sequence (176 aa):
MKISNAPVSYQTHVRPAQVRDMIRHCTALQAAYDRLASATIQHPQYFLDVSAQPDWRVVAMQWPSQPEVTAFREAALNNHFVCANWKPFDQLQGEAYRSREALLQGRPLVPMEADFPWLRRFIHSVVTWERDKADPCPPTLRVAAANQGWTLVASALQQELKAFVSGDDPGTELGR

Organism: NCBI:txid229007